Protein AF-A0A7V9JV02-F1 (afdb_monomer_lite)

pLDDT: mean 85.93, std 10.56, range [47.19, 95.0]

Secondary structure (DSSP, 8-state):
--S--HHHHHHHHS--TT--SSEEEEETTEEEE--SS-----TT------S--------TT-

Sequence (62 aa):
MSKYSIQSFLQETAQRDDLREPFELENPYLLEVNLNGRVWAKLGAMIGYLGNIKFEREGMLE

Structure (mmCIF, N/CA/C/O backbone):
data_AF-A0A7V9JV02-F1
#
_entry.id   AF-A0A7V9JV02-F1
#
loop_
_atom_site.group_PDB
_atom_site.id
_atom_site.type_symbol
_atom_site.label_atom_id
_atom_site.label_alt_id
_atom_site.label_comp_id
_atom_site.label_asym_id
_atom_site.label_entity_id
_atom_site.label_seq_id
_atom_site.pdbx_PDB_ins_code
_atom_site.Cartn_x
_atom_site.Cartn_y
_atom_site.Cartn_z
_atom_site.occupancy
_atom_site.B_iso_or_equiv
_atom_site.auth_seq_id
_atom_site.auth_comp_id
_atom_site.auth_asym_id
_atom_site.auth_atom_id
_atom_site.pdbx_PDB_model_num
ATOM 1 N N . MET A 1 1 ? -23.759 0.008 27.560 1.00 47.19 1 MET A N 1
ATOM 2 C CA . MET A 1 1 ? -23.615 -0.739 26.293 1.00 47.19 1 MET A CA 1
ATOM 3 C C . MET A 1 1 ? -22.255 -0.396 25.720 1.00 47.19 1 MET A C 1
ATOM 5 O O . MET A 1 1 ? -21.963 0.788 25.594 1.00 47.19 1 MET A O 1
ATOM 9 N N . SER A 1 2 ? -21.400 -1.396 25.497 1.00 56.47 2 SER A N 1
ATOM 10 C CA . SER A 1 2 ? -20.110 -1.195 24.825 1.00 56.47 2 SER A CA 1
ATOM 11 C C . SER A 1 2 ? -20.366 -0.489 23.495 1.00 56.47 2 SER A C 1
ATOM 13 O O . SER A 1 2 ? -21.193 -0.962 22.721 1.00 56.47 2 SER A O 1
ATOM 15 N N . LYS A 1 3 ? -19.710 0.651 23.247 1.00 63.97 3 LYS A N 1
ATOM 16 C CA . LYS A 1 3 ? -19.897 1.452 22.023 1.00 63.97 3 LYS A CA 1
ATOM 17 C C . LYS A 1 3 ? -19.493 0.711 20.740 1.00 63.97 3 LYS A C 1
ATOM 19 O O . LYS A 1 3 ? -19.806 1.190 19.662 1.00 63.97 3 LYS A O 1
ATOM 24 N N . TYR A 1 4 ? -18.853 -0.452 20.865 1.00 72.12 4 TYR A N 1
ATOM 25 C CA . TYR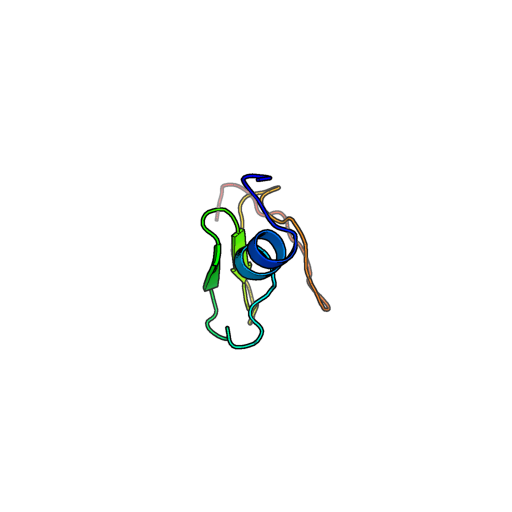 A 1 4 ? -18.448 -1.300 19.753 1.00 72.12 4 TYR A CA 1
ATOM 26 C C . TYR A 1 4 ? -18.774 -2.758 20.077 1.00 72.12 4 TYR A C 1
ATOM 28 O O . TYR A 1 4 ? -18.429 -3.262 21.153 1.00 72.12 4 TYR A O 1
ATOM 36 N N . SER A 1 5 ? -19.478 -3.419 19.161 1.00 88.00 5 SER A N 1
ATOM 37 C CA . SER A 1 5 ? -19.671 -4.868 19.195 1.00 88.00 5 SER A CA 1
ATOM 38 C C . SER A 1 5 ? -18.610 -5.535 18.322 1.00 88.00 5 SER A C 1
ATOM 40 O O . SER A 1 5 ? -18.137 -4.936 17.357 1.00 88.00 5 SER A O 1
ATOM 42 N N . ILE A 1 6 ? -18.260 -6.788 18.626 1.00 87.69 6 ILE A N 1
ATOM 43 C CA . ILE A 1 6 ? -17.375 -7.587 17.761 1.00 87.69 6 ILE A CA 1
ATOM 44 C C . ILE A 1 6 ? -17.970 -7.686 16.349 1.00 87.69 6 ILE A C 1
ATOM 46 O O . ILE A 1 6 ? -17.241 -7.624 15.369 1.00 87.69 6 ILE A O 1
ATOM 50 N N . GLN A 1 7 ? -19.300 -7.765 16.239 1.00 8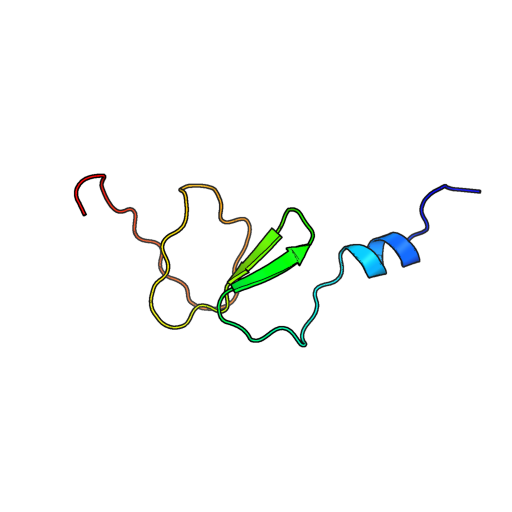7.06 7 GLN A N 1
ATOM 51 C CA . GLN A 1 7 ? -19.993 -7.783 14.954 1.00 87.06 7 GLN A CA 1
ATOM 52 C C . GLN A 1 7 ? -19.723 -6.511 14.138 1.00 87.06 7 GLN A C 1
ATOM 54 O O . GLN A 1 7 ? -19.428 -6.608 12.954 1.00 87.06 7 GLN A O 1
ATOM 59 N N . SER A 1 8 ? -19.797 -5.336 14.772 1.00 84.75 8 SER A N 1
ATOM 60 C CA . SER A 1 8 ? -19.529 -4.042 14.129 1.00 84.75 8 SER A CA 1
ATOM 61 C C . SER A 1 8 ? -18.082 -3.956 13.656 1.00 84.75 8 SER A C 1
ATOM 63 O O . SER A 1 8 ? -17.838 -3.585 12.517 1.00 84.75 8 SER A O 1
ATOM 65 N N . PHE A 1 9 ? -17.141 -4.389 14.499 1.00 85.56 9 PHE A N 1
ATOM 66 C CA . PHE A 1 9 ? -15.729 -4.462 14.134 1.00 85.56 9 PHE A CA 1
ATOM 67 C C . PHE A 1 9 ? -15.512 -5.362 12.910 1.00 85.56 9 PHE A C 1
ATOM 69 O O . PHE A 1 9 ? -14.917 -4.930 11.933 1.00 85.56 9 PHE A O 1
ATOM 76 N N . LEU A 1 10 ? -16.075 -6.575 12.918 1.00 87.12 10 LEU A N 1
ATOM 77 C CA . LEU A 1 10 ? -15.970 -7.494 11.784 1.00 87.12 10 LEU A CA 1
ATOM 78 C C . LEU A 1 10 ? -16.589 -6.916 10.505 1.00 87.12 10 LEU A C 1
ATOM 80 O O . LEU A 1 10 ? -16.020 -7.088 9.440 1.00 87.12 10 LEU A O 1
ATOM 84 N N . GLN A 1 11 ? -17.729 -6.229 10.585 1.00 84.56 11 GLN A N 1
ATOM 85 C CA . GLN A 1 11 ? -18.355 -5.606 9.411 1.00 84.56 11 GLN A CA 1
ATOM 86 C C . GLN A 1 11 ? -17.518 -4.456 8.828 1.00 84.56 11 GLN A C 1
ATOM 88 O O . GLN A 1 11 ? -17.547 -4.235 7.620 1.00 84.56 11 GLN A O 1
ATOM 93 N N . GLU A 1 12 ? -16.786 -3.724 9.670 1.00 82.56 12 GLU A N 1
ATOM 94 C CA . GLU A 1 12 ? -15.957 -2.587 9.253 1.00 82.56 12 GLU A CA 1
ATOM 95 C C . GLU A 1 12 ? -14.571 -2.999 8.740 1.00 82.56 12 GLU A C 1
ATOM 97 O O . GLU A 1 12 ? -14.008 -2.290 7.910 1.00 82.56 12 GLU A O 1
ATOM 102 N N . THR A 1 13 ? -14.014 -4.114 9.225 1.00 82.56 13 THR A N 1
ATOM 103 C CA . THR A 1 13 ? -12.628 -4.517 8.928 1.00 82.56 13 THR A CA 1
ATOM 104 C C . THR A 1 13 ? -12.498 -5.832 8.166 1.00 82.56 13 THR A C 1
ATOM 106 O O . THR A 1 13 ? -11.374 -6.275 7.945 1.00 82.56 13 THR A O 1
ATOM 109 N N . ALA A 1 14 ? -13.594 -6.527 7.855 1.00 83.69 14 ALA A N 1
ATOM 110 C CA . ALA A 1 14 ? -13.516 -7.739 7.048 1.00 83.69 14 ALA A CA 1
ATOM 111 C C . ALA A 1 14 ? -13.183 -7.396 5.595 1.00 83.69 14 ALA A C 1
ATOM 113 O O . ALA A 1 14 ? -13.769 -6.478 5.016 1.00 83.69 14 ALA A O 1
ATOM 114 N N . GLN A 1 15 ? -12.294 -8.202 5.016 1.00 75.69 15 GLN A N 1
ATOM 115 C CA . GLN A 1 15 ? -11.972 -8.147 3.600 1.00 75.69 15 GLN A CA 1
ATOM 116 C C . GLN A 1 15 ? -13.231 -8.396 2.761 1.00 75.69 15 GLN A C 1
ATOM 118 O O . GLN A 1 15 ? -14.089 -9.216 3.108 1.00 75.69 15 GLN A O 1
ATOM 123 N N . ARG A 1 16 ? -13.338 -7.662 1.657 1.00 78.62 16 ARG A N 1
ATOM 124 C CA . ARG A 1 16 ? -14.438 -7.754 0.701 1.00 78.62 16 ARG A CA 1
ATOM 125 C C . ARG A 1 16 ? -13.946 -8.482 -0.548 1.00 78.62 16 ARG A C 1
ATOM 127 O O . ARG A 1 16 ? -13.278 -7.900 -1.388 1.00 78.62 16 ARG A O 1
ATOM 134 N N . ASP A 1 17 ? -14.262 -9.769 -0.657 1.00 71.31 17 ASP A N 1
ATOM 135 C CA . ASP A 1 17 ? -13.775 -10.633 -1.750 1.00 71.31 17 ASP A CA 1
ATOM 136 C C . ASP A 1 17 ? -14.420 -10.335 -3.127 1.00 71.31 17 ASP A C 1
ATOM 138 O O . ASP A 1 17 ? -14.085 -10.961 -4.139 1.00 71.31 17 ASP A O 1
ATOM 142 N N . ASP A 1 18 ? -15.397 -9.427 -3.186 1.00 76.50 18 ASP A N 1
ATOM 143 C CA . ASP A 1 18 ? -16.068 -8.989 -4.412 1.00 76.50 18 ASP A CA 1
ATOM 144 C C . ASP A 1 18 ? -15.312 -7.885 -5.171 1.00 76.50 18 ASP A C 1
ATOM 146 O O . ASP A 1 18 ? -15.632 -7.626 -6.336 1.00 76.50 18 ASP A O 1
ATOM 150 N N . LEU A 1 19 ? -14.278 -7.309 -4.555 1.00 68.69 19 LEU A N 1
ATOM 151 C CA . LEU A 1 19 ? -13.401 -6.284 -5.119 1.00 68.69 19 LEU A CA 1
ATOM 152 C C . LEU A 1 19 ? -12.432 -6.905 -6.150 1.00 68.69 19 LEU A C 1
ATOM 154 O O . LEU A 1 19 ? -11.779 -7.919 -5.895 1.00 68.69 19 LEU A O 1
ATOM 158 N N . ARG A 1 20 ? -12.378 -6.354 -7.370 1.00 79.69 20 ARG A N 1
ATOM 159 C CA . ARG A 1 20 ? -11.611 -6.893 -8.522 1.00 79.69 20 ARG A CA 1
ATOM 160 C C . ARG A 1 20 ? -10.965 -5.839 -9.423 1.00 79.69 20 ARG A C 1
ATOM 162 O O . ARG A 1 20 ? -10.296 -6.197 -10.396 1.00 79.69 20 ARG A O 1
ATOM 169 N N . GLU A 1 21 ? -11.173 -4.560 -9.162 1.00 89.62 21 GLU A N 1
ATOM 170 C CA . GLU A 1 21 ? -10.509 -3.467 -9.858 1.00 89.62 21 GLU A CA 1
ATOM 171 C C . GLU A 1 21 ? -9.020 -3.405 -9.467 1.00 89.62 21 GLU A C 1
ATOM 173 O O . GLU A 1 21 ? -8.636 -3.847 -8.384 1.00 89.62 21 GLU A O 1
ATOM 178 N N . PRO A 1 22 ? -8.135 -2.865 -10.327 1.00 91.12 22 PRO A N 1
ATOM 179 C CA . PRO A 1 22 ? -6.695 -2.825 -10.055 1.00 91.12 22 PRO A CA 1
ATOM 180 C C . PRO A 1 22 ? -6.308 -2.126 -8.742 1.00 91.12 22 PRO A C 1
ATOM 182 O O . PRO A 1 22 ? -5.293 -2.479 -8.141 1.00 91.12 22 PRO A O 1
ATOM 185 N N . PHE A 1 23 ? -7.102 -1.144 -8.309 1.00 92.81 23 PHE A N 1
ATOM 186 C CA . PHE A 1 23 ? -6.895 -0.376 -7.086 1.00 92.81 23 PHE A CA 1
ATOM 187 C C . PHE A 1 23 ? -8.231 -0.146 -6.400 1.00 92.81 23 PHE A C 1
ATOM 189 O O . PHE A 1 23 ? -9.117 0.459 -7.002 1.00 92.81 23 PHE A O 1
ATOM 196 N N . GLU A 1 24 ? -8.345 -0.549 -5.140 1.00 90.88 24 GLU A N 1
ATOM 197 C CA . GLU A 1 24 ? -9.584 -0.403 -4.382 1.00 90.88 24 GLU A CA 1
ATOM 198 C C . GLU A 1 24 ? -9.320 0.027 -2.946 1.00 90.88 24 GLU A C 1
ATOM 200 O O . GLU A 1 24 ? -8.429 -0.484 -2.272 1.00 90.88 24 GLU A O 1
ATOM 205 N N . LEU A 1 25 ? -10.096 0.997 -2.462 1.00 90.25 25 LEU A N 1
ATOM 206 C CA . LEU A 1 25 ? -10.051 1.378 -1.055 1.00 90.25 25 LEU A CA 1
ATOM 207 C C . LEU A 1 25 ? -10.915 0.408 -0.252 1.00 90.25 25 LEU A C 1
ATOM 209 O O . LEU A 1 25 ? -12.132 0.574 -0.178 1.00 90.25 25 LEU A O 1
ATOM 213 N N . GLU A 1 26 ? -10.270 -0.572 0.377 1.00 85.38 26 GLU A N 1
ATOM 214 C CA . GLU A 1 26 ? -10.918 -1.511 1.297 1.00 85.38 26 GLU A CA 1
ATOM 215 C C . GLU A 1 26 ? -11.549 -0.751 2.479 1.00 85.38 26 GLU A C 1
ATOM 217 O O . GLU A 1 26 ? -12.679 -1.018 2.892 1.00 85.38 26 GLU A O 1
ATOM 222 N N . ASN A 1 27 ? -10.835 0.259 2.990 1.00 85.75 27 ASN A N 1
ATOM 223 C CA . ASN A 1 27 ? -11.312 1.202 4.000 1.00 85.75 27 ASN A CA 1
ATOM 224 C C . ASN A 1 27 ? -10.560 2.553 3.874 1.00 85.75 27 ASN A C 1
ATOM 226 O O . ASN A 1 27 ? -9.675 2.683 3.027 1.00 85.75 27 ASN A O 1
ATOM 230 N N . PRO A 1 28 ? -10.854 3.581 4.698 1.00 89.62 28 PRO A N 1
ATOM 231 C CA . PRO A 1 28 ? -10.210 4.899 4.590 1.00 89.62 28 PRO A CA 1
ATOM 232 C C . PRO A 1 28 ? -8.680 4.925 4.756 1.00 89.62 28 PRO A C 1
ATOM 234 O O . PRO A 1 28 ? -8.064 5.962 4.510 1.00 89.62 28 PRO A O 1
ATOM 237 N N . TYR A 1 29 ? -8.072 3.825 5.204 1.00 89.88 29 TYR A N 1
ATOM 238 C CA . TYR A 1 29 ? -6.647 3.720 5.513 1.00 89.88 29 TYR A CA 1
ATOM 239 C C . TYR A 1 29 ? -5.919 2.639 4.704 1.00 89.88 29 TYR A C 1
ATOM 241 O O . TYR A 1 29 ? -4.688 2.635 4.707 1.00 89.88 29 TYR A O 1
ATOM 249 N N . LEU A 1 30 ? -6.643 1.740 4.027 1.00 91.31 30 LEU A N 1
ATOM 250 C CA . LEU A 1 30 ? -6.088 0.604 3.291 1.00 91.31 30 LEU A CA 1
ATOM 251 C C . LEU A 1 30 ? -6.477 0.659 1.817 1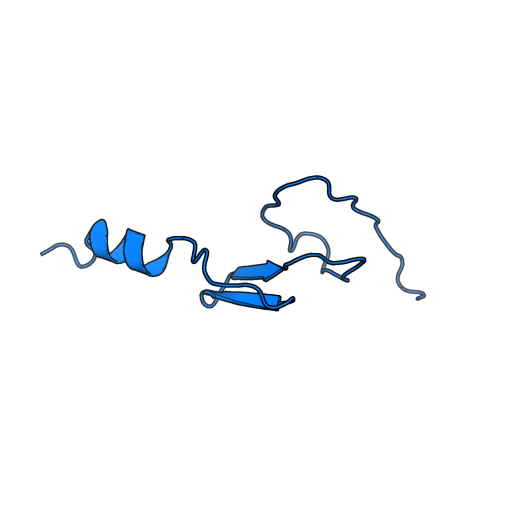.00 91.31 30 LEU A C 1
ATOM 253 O O . LEU A 1 30 ? -7.652 0.776 1.472 1.00 91.31 30 LEU A O 1
ATOM 257 N N . LEU A 1 31 ? -5.460 0.543 0.965 1.00 93.00 31 LEU A N 1
ATOM 258 C CA . LEU A 1 31 ? -5.606 0.393 -0.474 1.00 93.00 31 LEU A CA 1
ATOM 259 C C . LEU A 1 31 ? -5.221 -1.038 -0.849 1.00 93.00 31 LEU A C 1
ATOM 261 O O . LEU A 1 31 ? -4.054 -1.419 -0.729 1.00 93.00 31 LEU A O 1
ATOM 265 N N . GLU A 1 32 ? -6.197 -1.805 -1.311 1.00 93.06 32 GLU A N 1
ATOM 266 C CA . GLU A 1 32 ? -5.986 -3.099 -1.938 1.00 93.06 32 GLU A CA 1
ATOM 267 C C . GLU A 1 32 ? -5.521 -2.891 -3.383 1.00 93.06 32 GLU A C 1
ATOM 269 O O . GLU A 1 32 ? -5.999 -2.010 -4.105 1.00 93.06 32 GLU A O 1
ATOM 274 N N . VAL A 1 33 ? -4.537 -3.689 -3.796 1.00 93.88 33 VAL A N 1
ATOM 275 C CA . VAL A 1 33 ? -3.964 -3.627 -5.139 1.00 93.88 33 VAL A CA 1
ATOM 276 C C . VAL A 1 33 ? -4.037 -5.006 -5.769 1.00 93.88 33 VAL A C 1
ATOM 278 O O . VAL A 1 33 ? -3.265 -5.903 -5.421 1.00 93.88 33 VAL A O 1
ATOM 281 N N . ASN A 1 34 ? -4.922 -5.147 -6.753 1.00 93.38 34 ASN A N 1
ATOM 282 C CA . ASN A 1 34 ? -5.002 -6.329 -7.601 1.00 93.38 34 ASN A CA 1
ATOM 283 C C . ASN A 1 34 ? -3.880 -6.268 -8.645 1.00 93.38 34 ASN A C 1
ATOM 285 O O . ASN A 1 34 ? -4.053 -5.798 -9.772 1.00 93.38 34 ASN A O 1
ATOM 289 N N . LEU A 1 35 ? -2.684 -6.698 -8.233 1.00 92.56 35 LEU A N 1
ATOM 290 C CA . LEU A 1 35 ? -1.462 -6.572 -9.022 1.00 92.56 35 LEU A CA 1
ATOM 291 C C . LEU A 1 35 ? -1.539 -7.377 -10.328 1.00 92.56 35 LEU A C 1
ATOM 293 O O . LEU A 1 35 ? -1.433 -8.602 -10.334 1.00 92.56 35 LEU A O 1
ATOM 297 N N . ASN A 1 36 ? -1.616 -6.661 -11.448 1.00 91.25 36 ASN A N 1
ATOM 298 C CA . ASN A 1 36 ? -1.465 -7.213 -12.789 1.00 91.25 36 ASN A CA 1
ATOM 299 C C . ASN A 1 36 ? -0.305 -6.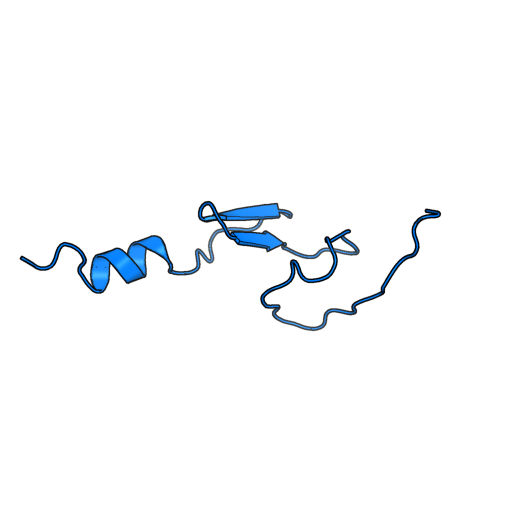507 -13.507 1.00 91.25 36 ASN A C 1
ATOM 301 O O . ASN A 1 36 ? -0.467 -5.429 -14.077 1.00 91.25 36 ASN A O 1
ATOM 305 N N . GLY A 1 37 ? 0.890 -7.095 -13.432 1.00 93.25 37 GLY A N 1
ATOM 306 C CA . GLY A 1 37 ? 2.118 -6.496 -13.956 1.00 93.25 37 GLY A CA 1
ATOM 307 C C . GLY A 1 37 ? 2.904 -5.750 -12.878 1.00 93.25 37 GLY A C 1
ATOM 308 O O . GLY A 1 37 ? 3.439 -6.379 -11.967 1.00 93.25 37 GLY A O 1
ATOM 309 N N . ARG A 1 38 ? 3.021 -4.421 -13.001 1.00 94.31 38 ARG A N 1
ATOM 310 C CA . ARG A 1 38 ? 3.840 -3.572 -12.117 1.00 94.31 38 ARG A CA 1
ATOM 311 C C . ARG A 1 38 ? 3.032 -2.390 -11.594 1.00 94.31 38 ARG A C 1
ATOM 313 O O . ARG A 1 38 ? 2.315 -1.746 -12.352 1.00 94.31 38 ARG A O 1
ATOM 320 N N . VAL A 1 39 ? 3.242 -2.060 -10.323 1.00 94.25 39 VAL A N 1
ATOM 321 C CA . VAL A 1 39 ? 2.749 -0.832 -9.691 1.00 94.25 39 VAL A CA 1
ATOM 322 C C . VAL A 1 39 ? 3.877 -0.138 -8.943 1.00 94.25 39 VAL A C 1
ATOM 324 O O . VAL A 1 39 ? 4.803 -0.785 -8.452 1.00 94.25 39 VAL A O 1
ATOM 327 N N . TRP A 1 40 ? 3.777 1.181 -8.836 1.00 93.81 40 TR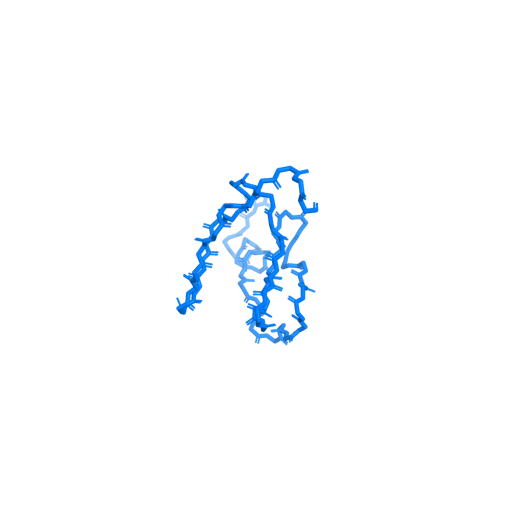P A N 1
ATOM 328 C CA . TRP A 1 40 ? 4.658 1.984 -8.001 1.00 93.81 40 TRP A CA 1
ATOM 329 C C . TRP A 1 40 ? 4.015 2.178 -6.636 1.00 93.81 40 TRP A C 1
ATOM 331 O O . TRP A 1 40 ? 2.860 2.588 -6.540 1.00 93.81 40 TRP A O 1
ATOM 341 N N . ALA A 1 41 ? 4.767 1.899 -5.579 1.00 93.75 41 ALA A N 1
ATOM 342 C CA . ALA A 1 41 ? 4.316 2.092 -4.211 1.00 93.75 41 ALA A CA 1
ATOM 343 C C . ALA A 1 41 ? 5.367 2.869 -3.423 1.00 93.75 41 ALA A C 1
ATOM 345 O O . ALA A 1 41 ? 6.574 2.707 -3.617 1.00 93.75 41 ALA A O 1
ATOM 346 N N . LYS A 1 42 ? 4.904 3.707 -2.493 1.00 93.81 42 LYS A N 1
ATOM 347 C CA . LYS A 1 42 ? 5.798 4.383 -1.556 1.00 93.81 42 LYS 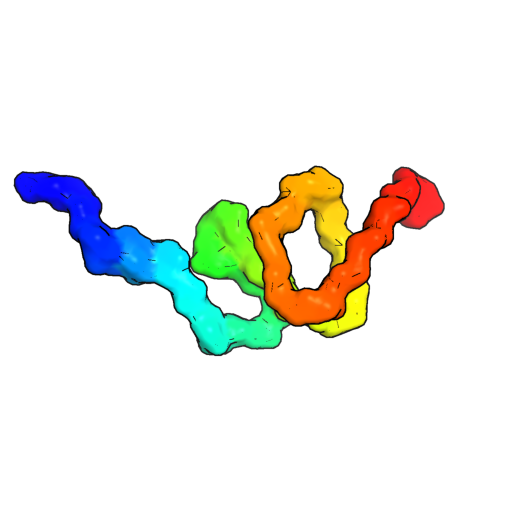A CA 1
ATOM 348 C C . LYS A 1 42 ? 6.508 3.336 -0.694 1.00 93.81 42 LYS A C 1
ATOM 350 O O . LYS A 1 42 ? 5.875 2.420 -0.169 1.00 93.81 42 LYS A O 1
ATOM 355 N N . LEU A 1 43 ? 7.817 3.501 -0.508 1.00 92.12 43 LEU A N 1
ATOM 356 C CA . LEU A 1 43 ? 8.600 2.619 0.353 1.00 92.12 43 LEU A CA 1
ATOM 357 C C . LEU A 1 43 ? 7.988 2.565 1.763 1.00 92.12 43 LEU A C 1
ATOM 359 O O . LEU A 1 43 ? 7.763 3.603 2.385 1.00 92.12 43 LEU A O 1
ATOM 363 N N . GLY A 1 44 ? 7.720 1.351 2.247 1.00 91.75 44 GLY A N 1
ATOM 364 C CA . GLY A 1 44 ? 7.107 1.110 3.556 1.00 91.75 44 GLY A CA 1
ATOM 365 C C . GLY A 1 44 ? 5.585 1.284 3.614 1.00 91.75 44 GLY A C 1
ATOM 366 O O . GLY A 1 44 ? 5.023 1.131 4.689 1.00 91.75 44 GLY A O 1
ATOM 367 N N . ALA A 1 45 ? 4.908 1.586 2.499 1.00 93.94 45 ALA A N 1
ATOM 368 C CA . ALA A 1 45 ? 3.442 1.646 2.466 1.00 93.94 45 ALA A CA 1
ATOM 369 C C . ALA A 1 45 ? 2.782 0.261 2.381 1.00 93.94 45 ALA A C 1
ATOM 371 O O . ALA A 1 45 ? 1.609 0.124 2.713 1.00 93.94 45 ALA A O 1
ATOM 372 N N . MET A 1 46 ? 3.518 -0.765 1.942 1.00 94.25 46 MET A N 1
ATOM 373 C CA . MET A 1 46 ? 3.002 -2.128 1.929 1.00 94.25 46 MET A CA 1
ATOM 374 C C . MET A 1 46 ? 2.866 -2.672 3.350 1.00 94.25 46 MET A C 1
ATOM 376 O O . MET A 1 46 ? 3.845 -2.717 4.095 1.00 94.25 46 MET A O 1
ATOM 380 N N . ILE A 1 47 ? 1.671 -3.168 3.662 1.00 93.12 47 ILE A N 1
ATOM 381 C CA . ILE A 1 47 ? 1.357 -3.802 4.946 1.00 93.12 47 ILE A CA 1
ATOM 382 C C . ILE A 1 47 ? 1.206 -5.330 4.861 1.00 93.12 47 ILE A C 1
ATOM 384 O O . ILE A 1 47 ? 1.365 -6.014 5.867 1.00 93.12 47 ILE A O 1
ATOM 388 N N . GLY A 1 48 ? 0.929 -5.872 3.673 1.00 93.38 48 GLY A N 1
ATOM 389 C CA . GLY A 1 48 ? 0.709 -7.298 3.440 1.00 93.38 48 GLY A CA 1
ATOM 390 C C . GLY A 1 48 ? 0.535 -7.599 1.953 1.00 93.38 48 GLY A C 1
ATOM 391 O O . GLY A 1 48 ? 0.304 -6.688 1.157 1.00 93.38 48 GLY A O 1
ATOM 392 N N . TYR A 1 49 ? 0.694 -8.867 1.578 1.00 94.06 49 TYR A N 1
ATOM 393 C CA . TYR A 1 49 ? 0.463 -9.346 0.218 1.00 94.06 49 TYR A CA 1
ATOM 394 C C . TYR A 1 49 ? 0.131 -10.838 0.203 1.00 94.06 49 TYR A C 1
ATOM 396 O O . TYR A 1 49 ? 0.499 -11.581 1.114 1.00 94.06 49 TYR A O 1
ATOM 404 N N . LEU A 1 50 ? -0.526 -11.272 -0.870 1.00 91.81 50 LEU A N 1
ATOM 405 C CA . LEU A 1 50 ? -0.797 -12.673 -1.164 1.00 91.81 50 LEU A CA 1
ATOM 406 C C . LEU A 1 50 ? -0.214 -13.037 -2.531 1.00 91.81 50 LEU A C 1
ATOM 408 O O . LEU A 1 50 ? -0.165 -12.217 -3.446 1.00 91.81 50 LEU A O 1
ATOM 412 N N . GLY A 1 51 ? 0.221 -14.289 -2.667 1.00 92.56 51 GLY A N 1
ATOM 413 C CA . GLY A 1 51 ? 0.808 -14.796 -3.904 1.00 92.56 51 GLY A CA 1
ATOM 414 C C . GLY A 1 51 ? 2.284 -14.437 -4.082 1.00 92.56 51 GLY A C 1
ATOM 415 O O . GLY A 1 51 ? 2.999 -14.117 -3.133 1.00 92.56 51 GLY A O 1
ATOM 416 N N . ASN A 1 52 ? 2.758 -14.565 -5.320 1.00 93.94 52 ASN A N 1
ATOM 417 C CA . ASN A 1 52 ? 4.166 -14.395 -5.659 1.00 93.94 52 ASN A CA 1
ATOM 418 C C . ASN A 1 52 ? 4.425 -12.976 -6.176 1.00 93.94 52 ASN A C 1
ATOM 420 O O . ASN A 1 52 ? 4.189 -12.692 -7.351 1.00 93.94 52 ASN A O 1
ATOM 424 N N . ILE A 1 53 ? 4.907 -12.097 -5.298 1.00 95.00 53 ILE A N 1
ATOM 425 C CA . ILE A 1 53 ? 5.207 -10.697 -5.617 1.00 95.00 53 ILE A CA 1
ATOM 426 C C . ILE A 1 53 ? 6.706 -10.442 -5.464 1.00 95.00 53 ILE A C 1
ATOM 428 O O . ILE A 1 53 ? 7.327 -10.855 -4.484 1.00 95.00 53 ILE A O 1
ATOM 432 N N . LYS A 1 54 ? 7.286 -9.724 -6.431 1.00 94.50 54 LYS A N 1
ATOM 433 C CA . LYS A 1 54 ? 8.671 -9.249 -6.383 1.00 94.50 54 LYS A CA 1
ATOM 434 C C . LYS A 1 54 ? 8.702 -7.760 -6.050 1.00 94.50 54 LYS A C 1
ATOM 436 O O . LYS A 1 54 ? 8.011 -6.971 -6.686 1.00 94.50 54 LYS A O 1
ATOM 441 N N . PHE A 1 55 ? 9.555 -7.388 -5.098 1.00 93.56 55 PHE A N 1
ATOM 442 C CA . PHE A 1 55 ? 9.808 -5.995 -4.733 1.00 93.56 55 PHE A CA 1
ATOM 443 C C . PHE A 1 55 ? 11.130 -5.528 -5.313 1.00 93.56 55 PHE A C 1
ATOM 445 O O . PHE A 1 55 ? 12.166 -6.160 -5.106 1.00 93.56 55 PHE A O 1
ATOM 452 N N . GLU A 1 56 ? 11.089 -4.398 -6.005 1.00 93.50 56 GLU A N 1
ATOM 453 C CA . GLU A 1 56 ? 12.264 -3.725 -6.540 1.00 93.50 56 GLU A CA 1
ATOM 454 C C . GLU A 1 56 ? 12.260 -2.290 -6.019 1.00 93.50 56 GLU A C 1
ATOM 456 O O . GLU A 1 56 ? 11.243 -1.596 -6.057 1.00 93.50 56 GLU A O 1
ATOM 461 N N . ARG A 1 57 ? 13.390 -1.870 -5.442 1.00 91.44 57 ARG A N 1
ATOM 462 C CA . ARG A 1 57 ? 13.577 -0.486 -5.020 1.00 91.44 57 ARG A CA 1
ATOM 463 C C . ARG A 1 57 ? 14.137 0.286 -6.197 1.00 91.44 57 ARG A C 1
ATOM 465 O O . ARG A 1 57 ? 15.279 0.065 -6.584 1.00 91.44 57 ARG A O 1
ATOM 472 N N . GLU A 1 58 ? 13.361 1.244 -6.655 1.00 87.38 58 GLU A N 1
ATOM 473 C CA . GLU A 1 58 ? 13.743 2.132 -7.740 1.00 87.38 58 GLU A CA 1
ATOM 474 C C . GLU A 1 58 ? 14.255 3.482 -7.214 1.00 87.38 58 GLU A C 1
ATOM 476 O O . GLU A 1 58 ? 13.913 3.925 -6.109 1.00 87.38 58 GLU A O 1
ATOM 481 N N . GLY A 1 59 ? 15.175 4.085 -7.969 1.00 83.00 59 GLY A N 1
ATOM 482 C CA . GLY A 1 59 ? 15.830 5.352 -7.631 1.00 83.00 59 GLY A CA 1
ATOM 483 C C . GLY A 1 59 ? 14.989 6.584 -7.987 1.00 83.00 59 GLY A C 1
ATOM 484 O O . GLY A 1 59 ? 13.936 6.479 -8.594 1.00 83.00 59 GLY A O 1
ATOM 485 N N . MET A 1 60 ? 15.471 7.780 -7.633 1.00 70.88 60 MET A N 1
ATOM 486 C CA . MET A 1 60 ? 14.794 9.063 -7.918 1.00 70.88 60 MET A CA 1
ATOM 487 C C . MET A 1 60 ? 14.817 9.507 -9.398 1.00 70.88 60 MET A C 1
ATOM 489 O O . MET A 1 60 ? 14.339 10.598 -9.687 1.00 70.88 60 MET A O 1
ATOM 493 N N . LEU A 1 61 ? 15.448 8.750 -10.300 1.00 70.31 61 LEU A N 1
ATOM 494 C CA . LEU A 1 61 ? 15.806 9.202 -11.657 1.00 70.31 61 LEU A CA 1
ATOM 495 C C . LEU A 1 61 ? 15.107 8.425 -12.788 1.00 70.31 61 LEU A C 1
ATOM 497 O O . LEU A 1 61 ? 15.558 8.500 -13.929 1.00 70.31 61 LEU A O 1
ATOM 501 N N . GLU A 1 62 ? 14.016 7.726 -12.475 1.00 56.44 62 GLU A N 1
ATOM 502 C CA . GLU A 1 62 ? 12.963 7.403 -13.453 1.00 56.44 62 GLU A CA 1
ATOM 503 C C . GLU A 1 62 ? 11.839 8.443 -13.365 1.00 56.44 62 GLU A C 1
ATOM 505 O O . GLU A 1 62 ? 11.534 8.883 -12.228 1.00 56.44 62 GLU A O 1
#

Radius of gyration: 15.63 Å; chains: 1; bounding box: 39×24×40 Å

Foldseek 3Di:
DPPDDPVNVCVLPPADPVDDDQWDPSDPLDIDGPDDDDDDDDVPSDDDDDDDDDDDDDDPPD